Protein AF-A0A661JDA7-F1 (afdb_monomer_lite)

Sequence (175 aa):
MPSEADLVANTVKTWLGNPVSRFLLRWVAKRKRGRSKLEVALKKYIGEANGLSFQENLAYFIVKFALNKGAESFGYSEERIKESLKKPIVRRGISNILEGIGYYGVQRPQTTAAPFLIVWDFTKQCNLRCKHCYENAGPKPAPDELTTEEGKRAIDEFADAGVVALSFSGGEPLM

Foldseek 3Di:
DDDPVRVLLVVCQVQCQDPVNLQLLLQQLDDDPLDGLLLQLLCVLLPNDDDDDPVSVVNNVVNVVVVCVNCVSVVHDSVVSSVQSVDQLSSLQVSQQSNQCSPPNRDVVRDTQAAQEDADLQWLAAPDQDPPQPLSRYNDTDPPHDDPVRVVVVVVVCVSSSHRYYHYDHHDPVD

Structure (mmCIF, N/CA/C/O backbone):
data_AF-A0A661JDA7-F1
#
_entry.id   AF-A0A661JDA7-F1
#
loop_
_atom_site.group_PDB
_atom_site.id
_atom_site.type_symbol
_atom_site.label_atom_id
_atom_site.label_alt_id
_atom_site.label_comp_id
_atom_site.label_asym_id
_atom_site.label_entity_id
_atom_site.label_seq_id
_atom_site.pdbx_PDB_ins_code
_atom_site.Cartn_x
_atom_site.Cartn_y
_atom_site.Cartn_z
_atom_site.occupancy
_atom_site.B_iso_or_equiv
_atom_site.auth_seq_id
_atom_site.auth_comp_id
_atom_site.auth_asym_id
_atom_site.auth_atom_id
_atom_site.pdbx_PDB_model_num
ATOM 1 N N . MET A 1 1 ? 1.613 -27.953 20.875 1.00 49.84 1 MET A N 1
ATOM 2 C CA . MET A 1 1 ? 1.411 -26.605 21.453 1.00 49.84 1 MET A CA 1
ATOM 3 C C . MET A 1 1 ? 1.214 -25.639 20.293 1.00 49.84 1 MET A C 1
ATOM 5 O O . MET A 1 1 ? 1.890 -25.846 19.290 1.00 49.84 1 MET A O 1
ATOM 9 N N . PRO A 1 2 ? 0.289 -24.665 20.361 1.00 65.56 2 PRO A N 1
ATOM 10 C CA . PRO A 1 2 ? 0.176 -23.642 19.322 1.00 65.56 2 PRO A CA 1
ATOM 11 C C . PRO A 1 2 ? 1.504 -22.893 19.195 1.00 65.56 2 PRO A C 1
ATOM 13 O O . PRO A 1 2 ? 2.148 -22.630 20.211 1.00 65.56 2 PRO A O 1
ATOM 16 N N . SER A 1 3 ? 1.918 -22.564 17.973 1.00 82.06 3 SER A N 1
ATOM 17 C CA . SER A 1 3 ? 3.075 -21.690 17.778 1.00 82.06 3 SER A CA 1
ATOM 18 C C . SER A 1 3 ? 2.772 -20.283 18.315 1.00 82.06 3 SER A C 1
ATOM 20 O O . SER A 1 3 ? 1.607 -19.887 18.413 1.00 82.06 3 SER A O 1
ATOM 22 N N . GLU A 1 4 ? 3.801 -19.497 18.635 1.00 77.12 4 GLU A N 1
ATOM 23 C CA . GLU A 1 4 ? 3.636 -18.080 19.007 1.00 77.12 4 GLU A CA 1
ATOM 24 C C . GLU A 1 4 ? 2.834 -17.309 17.939 1.00 77.12 4 GLU A C 1
ATOM 26 O O . GLU A 1 4 ? 1.935 -16.528 18.253 1.00 77.12 4 GLU A O 1
ATOM 31 N N . ALA A 1 5 ? 3.065 -17.632 16.662 1.00 73.75 5 ALA A N 1
ATOM 32 C CA . ALA A 1 5 ? 2.318 -17.084 15.536 1.00 73.75 5 ALA A CA 1
ATOM 33 C C . ALA A 1 5 ? 0.821 -17.452 15.565 1.00 73.75 5 ALA A C 1
ATOM 35 O O . ALA A 1 5 ? -0.029 -16.632 15.207 1.00 73.75 5 ALA A O 1
ATOM 36 N N . ASP A 1 6 ? 0.468 -18.659 16.014 1.00 78.88 6 ASP A N 1
ATOM 37 C CA . ASP A 1 6 ? -0.931 -19.073 16.141 1.00 78.88 6 ASP A CA 1
ATOM 38 C C . ASP A 1 6 ? -1.639 -18.380 17.303 1.00 78.88 6 ASP A C 1
ATOM 40 O O . ASP A 1 6 ? -2.807 -18.011 17.164 1.00 78.88 6 ASP A O 1
ATOM 44 N N . LEU A 1 7 ? -0.941 -18.140 18.417 1.00 76.25 7 LEU A N 1
ATOM 45 C CA . LEU A 1 7 ? -1.474 -17.361 19.538 1.00 76.25 7 LEU A CA 1
ATOM 46 C C . LEU A 1 7 ? -1.789 -15.928 19.104 1.00 76.25 7 LEU A C 1
ATOM 48 O O . LEU A 1 7 ? -2.915 -15.463 19.284 1.00 76.25 7 LEU A O 1
ATOM 52 N N . VAL A 1 8 ? -0.838 -15.263 18.446 1.00 75.62 8 VAL A N 1
ATOM 53 C CA . VAL A 1 8 ? -1.019 -13.913 17.896 1.00 75.62 8 VAL A CA 1
ATOM 54 C C . VAL A 1 8 ? -2.204 -13.865 16.934 1.00 75.62 8 VAL A C 1
ATOM 56 O O . VAL A 1 8 ? -3.082 -13.009 17.051 1.00 75.62 8 VAL A O 1
ATOM 59 N N . ALA A 1 9 ? -2.270 -14.801 15.990 1.00 76.69 9 ALA A N 1
ATOM 60 C CA . ALA A 1 9 ? -3.335 -14.819 15.000 1.00 76.69 9 ALA A CA 1
ATOM 61 C C . ALA A 1 9 ? -4.719 -15.074 15.614 1.00 76.69 9 ALA A C 1
ATOM 63 O O . ALA A 1 9 ? -5.702 -14.480 15.168 1.00 76.69 9 ALA A O 1
ATOM 64 N N . ASN A 1 10 ? -4.812 -15.923 16.640 1.00 81.62 10 ASN A N 1
ATOM 65 C CA . ASN A 1 10 ? -6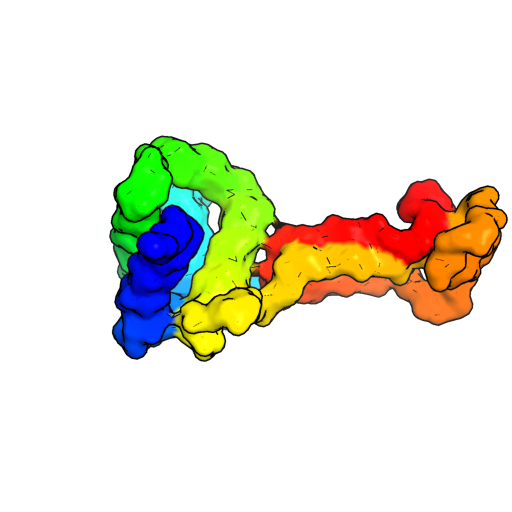.061 -16.170 17.358 1.00 81.62 10 ASN A CA 1
ATOM 66 C C . ASN A 1 10 ? -6.516 -14.935 18.146 1.00 81.62 10 ASN A C 1
ATOM 68 O O . ASN A 1 10 ? -7.706 -14.601 18.123 1.00 81.62 10 ASN A O 1
ATOM 72 N N . THR A 1 11 ? -5.582 -14.208 18.762 1.00 81.06 11 THR A N 1
ATOM 73 C CA . THR A 1 11 ? -5.859 -12.917 19.404 1.00 81.06 11 THR A CA 1
ATOM 74 C C . THR A 1 11 ? -6.409 -11.925 18.385 1.00 81.06 11 THR A C 1
ATOM 76 O O . THR A 1 11 ? -7.508 -11.403 18.569 1.00 81.06 11 THR A O 1
ATOM 79 N N . VAL A 1 12 ? -5.720 -11.740 17.253 1.00 79.94 12 VAL A N 1
ATOM 80 C CA . VAL A 1 12 ? -6.154 -10.838 16.173 1.00 79.94 12 VAL A CA 1
ATOM 81 C C . VAL A 1 12 ? -7.531 -11.229 15.629 1.00 79.94 12 VAL A C 1
ATOM 83 O O . VAL A 1 12 ? -8.387 -10.363 15.448 1.00 79.94 12 VAL A O 1
ATOM 86 N N . LYS A 1 13 ? -7.790 -12.524 15.411 1.00 83.25 13 LYS A N 1
ATOM 87 C CA . LYS A 1 13 ? -9.086 -13.024 14.930 1.00 83.25 13 LYS A CA 1
ATOM 88 C C . LYS A 1 13 ? -10.217 -12.727 15.914 1.00 83.25 13 LYS A C 1
ATOM 90 O O . LYS A 1 13 ? -11.294 -12.319 15.491 1.00 83.25 13 LYS A O 1
ATOM 95 N N . THR A 1 14 ? -9.978 -12.886 17.210 1.00 83.38 14 THR A N 1
ATOM 96 C CA . THR A 1 14 ? -10.979 -12.603 18.251 1.00 83.38 14 THR A CA 1
ATOM 97 C C . THR A 1 14 ? -11.280 -11.103 18.328 1.00 83.38 14 THR A C 1
ATOM 99 O O . THR A 1 14 ? -12.438 -10.681 18.387 1.00 83.38 14 THR A O 1
ATOM 102 N N . TRP A 1 15 ? -10.234 -10.282 18.249 1.00 82.31 15 TRP A N 1
ATOM 103 C CA . TRP A 1 15 ? -10.326 -8.833 18.389 1.00 82.31 15 TRP A CA 1
ATOM 104 C C . TRP A 1 15 ? -10.910 -8.130 17.162 1.00 82.31 15 TRP A C 1
ATOM 106 O O . TRP A 1 15 ? -11.777 -7.267 17.295 1.00 82.31 15 TRP A O 1
ATOM 116 N N . LEU A 1 16 ? -10.457 -8.496 15.961 1.00 84.25 16 LEU A N 1
ATOM 117 C CA . LEU A 1 16 ? -10.815 -7.816 14.712 1.00 84.25 16 LEU A CA 1
ATOM 118 C C . LEU A 1 16 ? -11.811 -8.600 13.849 1.00 84.25 16 LEU A C 1
ATOM 120 O O . LEU A 1 16 ? -12.423 -8.025 12.953 1.00 84.25 16 LEU A O 1
ATOM 124 N N . GLY A 1 17 ? -11.997 -9.897 14.101 1.00 81.25 17 GLY A N 1
ATOM 125 C CA . GLY A 1 17 ? -12.880 -10.754 13.306 1.00 81.25 17 GLY A CA 1
ATOM 126 C C . GLY A 1 17 ? -14.359 -10.690 13.696 1.00 81.25 17 GLY A C 1
ATOM 127 O O . GLY A 1 17 ? -15.198 -11.162 12.927 1.00 81.25 17 GLY A O 1
ATOM 128 N N . ASN A 1 18 ? -14.705 -10.105 14.848 1.00 87.75 18 ASN A N 1
ATOM 129 C CA . ASN A 1 18 ? -16.097 -10.025 15.298 1.00 87.75 18 ASN A CA 1
ATOM 130 C C . ASN A 1 18 ? -16.917 -8.980 14.496 1.00 87.75 18 ASN A C 1
ATOM 132 O O . ASN A 1 18 ? -16.345 -8.016 13.975 1.00 87.75 18 ASN A O 1
ATOM 136 N N . PRO A 1 19 ? -18.256 -9.130 14.393 1.00 90.38 19 PRO A N 1
ATOM 137 C CA . PRO A 1 19 ? -19.097 -8.257 13.566 1.00 90.38 19 PRO A CA 1
ATOM 138 C C . PRO A 1 19 ? -19.014 -6.765 13.917 1.00 90.38 19 PRO A C 1
ATOM 140 O O . PRO A 1 19 ? -19.053 -5.927 13.016 1.00 90.38 19 PRO A O 1
ATOM 143 N N . VAL A 1 20 ? -18.858 -6.430 15.202 1.00 90.81 20 VAL A N 1
ATOM 144 C CA . VAL A 1 20 ? -18.780 -5.041 15.680 1.00 90.81 20 VAL A CA 1
ATOM 145 C C . VAL A 1 20 ? -17.464 -4.404 15.247 1.00 90.81 20 VAL A C 1
ATOM 147 O O . VAL A 1 20 ? -17.474 -3.357 14.600 1.00 90.81 20 VAL A O 1
ATOM 150 N N . SER A 1 21 ? -16.333 -5.058 15.522 1.00 88.19 21 SER A N 1
ATOM 151 C CA . SER A 1 21 ? -15.015 -4.595 15.081 1.00 88.19 21 SER A CA 1
ATOM 152 C C . SER A 1 21 ? -14.960 -4.445 13.565 1.00 88.19 21 SER A C 1
ATOM 154 O O . SER A 1 21 ? -14.495 -3.422 13.071 1.00 88.19 21 SER A O 1
ATOM 156 N N . ARG A 1 22 ? -15.505 -5.406 12.809 1.00 89.75 22 ARG A N 1
ATOM 157 C CA . ARG A 1 22 ? -15.565 -5.325 11.341 1.00 89.75 22 ARG A CA 1
ATOM 158 C C . ARG A 1 22 ? -16.410 -4.152 10.856 1.00 89.75 22 ARG A C 1
ATOM 160 O O . ARG A 1 22 ? -16.011 -3.469 9.916 1.00 89.75 22 ARG A O 1
ATOM 167 N N . PHE A 1 23 ? -17.552 -3.891 11.489 1.00 92.25 23 PHE A N 1
ATOM 168 C CA . PHE A 1 23 ? -18.384 -2.734 11.168 1.00 92.25 23 PHE A CA 1
ATOM 169 C C . PHE A 1 23 ? -17.643 -1.414 11.423 1.00 92.25 23 PHE A C 1
ATOM 171 O O . PHE A 1 23 ? -17.602 -0.554 10.540 1.00 92.25 23 PHE A O 1
ATOM 178 N N . LEU A 1 24 ? -17.000 -1.274 12.587 1.00 91.88 24 LEU A N 1
ATOM 179 C CA . LEU A 1 24 ? -16.212 -0.088 12.930 1.00 91.88 24 LEU A CA 1
ATOM 180 C C . LEU A 1 24 ? -15.031 0.101 11.973 1.00 91.88 24 LEU A C 1
ATOM 182 O O . LEU A 1 24 ? -14.825 1.213 11.489 1.00 91.88 24 LEU A O 1
ATOM 186 N N . LEU A 1 25 ? -14.307 -0.975 11.646 1.00 91.19 25 LEU A N 1
ATOM 187 C CA . LEU A 1 25 ? -13.207 -0.964 10.679 1.00 91.19 25 LEU A CA 1
ATOM 188 C C . LEU A 1 25 ? -13.678 -0.515 9.298 1.00 91.19 25 LEU A C 1
ATOM 190 O O . LEU A 1 25 ? -13.098 0.411 8.741 1.00 91.19 25 LEU A O 1
ATOM 194 N N . ARG A 1 26 ? -14.771 -1.084 8.772 1.00 90.75 26 ARG A N 1
ATOM 195 C CA . ARG A 1 26 ? -15.369 -0.631 7.503 1.00 90.75 26 ARG A CA 1
ATOM 196 C C . ARG A 1 26 ? -15.726 0.851 7.554 1.00 90.75 26 ARG A C 1
ATOM 198 O O . ARG A 1 26 ? -15.495 1.572 6.590 1.00 90.75 26 ARG A O 1
ATOM 205 N N . TRP A 1 27 ? -16.275 1.323 8.670 1.00 92.56 27 TRP A N 1
ATOM 206 C CA . TRP A 1 27 ? -16.671 2.720 8.817 1.00 92.56 27 TRP A CA 1
ATOM 207 C C . TRP A 1 27 ? -15.481 3.691 8.865 1.00 92.56 27 TRP A C 1
ATOM 209 O O . TRP A 1 27 ? -15.560 4.755 8.243 1.00 92.56 27 TRP A O 1
ATOM 219 N N . VAL A 1 28 ? -14.387 3.352 9.565 1.00 92.56 28 VAL A N 1
ATOM 220 C CA . VAL A 1 28 ? -13.179 4.203 9.609 1.00 92.56 28 VAL A CA 1
ATOM 221 C C . VAL A 1 28 ? -12.345 4.097 8.333 1.00 92.56 28 VAL A C 1
ATOM 223 O O . VAL A 1 28 ? -11.788 5.101 7.888 1.00 92.56 28 VAL A O 1
ATOM 226 N N . ALA A 1 29 ? -12.268 2.911 7.731 1.00 89.19 29 ALA A N 1
ATOM 227 C CA . ALA A 1 29 ? -11.430 2.644 6.569 1.00 89.19 29 ALA A CA 1
ATOM 228 C C . ALA A 1 29 ? -12.071 3.088 5.248 1.00 89.19 29 ALA A C 1
ATOM 230 O O . ALA A 1 29 ? -11.352 3.344 4.290 1.00 89.19 29 ALA A O 1
ATOM 231 N N . LYS A 1 30 ? -13.402 3.256 5.195 1.00 86.06 30 LYS A N 1
ATOM 232 C CA . LYS A 1 30 ? -14.104 3.716 3.990 1.00 86.06 30 LYS A CA 1
ATOM 233 C C . LYS A 1 30 ? -13.477 4.996 3.429 1.00 86.06 30 LYS A C 1
ATOM 235 O O . LYS A 1 30 ? -13.555 6.064 4.046 1.00 86.06 30 LYS A O 1
ATOM 240 N N . ARG A 1 31 ? -12.918 4.888 2.223 1.00 80.00 31 ARG A N 1
ATOM 241 C CA . ARG A 1 31 ? -12.362 6.010 1.463 1.00 80.00 31 ARG A CA 1
ATOM 242 C C . ARG A 1 31 ? -13.477 6.933 0.953 1.00 80.00 31 ARG A C 1
ATOM 244 O O . ARG A 1 31 ? -14.500 6.485 0.433 1.00 80.00 31 ARG A O 1
ATOM 251 N N . LYS A 1 32 ? -13.291 8.245 1.108 1.00 75.31 32 LYS A N 1
ATOM 252 C CA . LYS A 1 32 ? -14.093 9.308 0.484 1.00 75.31 32 LYS A CA 1
ATOM 253 C C . LYS A 1 32 ? -13.137 10.345 -0.105 1.00 75.31 32 LYS A C 1
ATOM 255 O O . LYS A 1 32 ? -12.327 10.896 0.631 1.00 75.31 32 LYS A O 1
ATOM 260 N N . ARG A 1 33 ? -13.247 10.636 -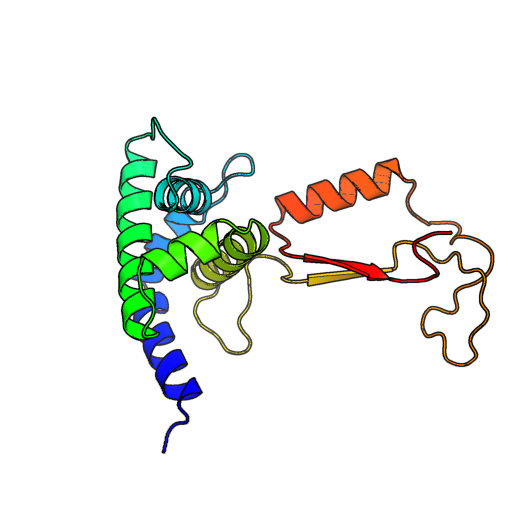1.410 1.00 68.69 33 ARG A N 1
ATOM 261 C CA . ARG A 1 33 ? -12.363 11.587 -2.127 1.00 68.69 33 ARG A CA 1
ATOM 262 C C . ARG A 1 33 ? -10.860 11.296 -1.911 1.00 68.69 33 ARG A C 1
ATOM 264 O O . ARG A 1 33 ? -10.106 12.193 -1.548 1.00 68.69 33 ARG A O 1
ATOM 271 N N . GLY A 1 34 ? -10.454 10.030 -2.037 1.00 69.69 34 GLY A N 1
ATOM 272 C CA . GLY A 1 34 ? -9.045 9.615 -1.923 1.00 69.69 34 GLY A CA 1
ATOM 273 C C . GLY A 1 34 ? -8.454 9.589 -0.505 1.00 69.69 34 GLY A C 1
ATOM 274 O O . GLY A 1 34 ? -7.268 9.330 -0.353 1.00 69.69 34 GLY A O 1
ATOM 275 N N . ARG A 1 35 ? -9.245 9.845 0.551 1.00 77.69 35 ARG A N 1
ATOM 276 C CA . ARG A 1 35 ? -8.795 9.745 1.954 1.00 77.69 35 ARG A CA 1
ATOM 277 C C . ARG A 1 35 ? -9.770 8.953 2.817 1.00 77.69 35 ARG A C 1
ATOM 279 O O . ARG A 1 35 ? -10.983 9.014 2.606 1.00 77.69 35 ARG A O 1
ATOM 286 N N . SER A 1 36 ? -9.259 8.237 3.815 1.00 87.06 36 SER A N 1
ATOM 287 C CA . SER A 1 36 ? -10.082 7.553 4.826 1.00 87.06 36 SER A CA 1
ATOM 288 C C . SER A 1 36 ? -10.000 8.239 6.194 1.00 87.06 36 SER A C 1
ATOM 290 O O . SER A 1 36 ? -9.040 8.944 6.510 1.00 87.06 36 SER A O 1
ATOM 292 N N . LYS A 1 37 ? -11.006 8.017 7.052 1.00 91.81 37 LYS A N 1
ATOM 293 C CA . LYS A 1 37 ? -10.961 8.504 8.445 1.00 91.81 37 LYS A CA 1
ATOM 294 C C . LYS A 1 37 ? -9.851 7.813 9.233 1.00 91.81 37 LYS A C 1
ATOM 296 O O . LYS A 1 37 ? -9.298 8.406 10.152 1.00 91.81 37 LYS A O 1
ATOM 301 N N . LEU A 1 38 ? -9.530 6.575 8.863 1.00 91.31 38 LEU A N 1
ATOM 302 C CA . LEU A 1 38 ? -8.409 5.817 9.396 1.00 91.31 38 LEU A CA 1
ATOM 303 C C . LEU A 1 38 ? -7.085 6.541 9.132 1.00 91.31 38 LEU A C 1
ATOM 305 O O . LEU A 1 38 ? -6.338 6.783 10.071 1.00 91.31 38 LEU A O 1
ATOM 309 N N . GLU A 1 39 ? -6.821 6.974 7.899 1.00 89.25 39 GLU A N 1
ATOM 310 C CA . GLU A 1 39 ? -5.604 7.730 7.568 1.00 89.25 39 GLU A CA 1
ATOM 311 C C . GLU A 1 39 ? -5.504 9.040 8.358 1.00 89.25 39 GLU A C 1
ATOM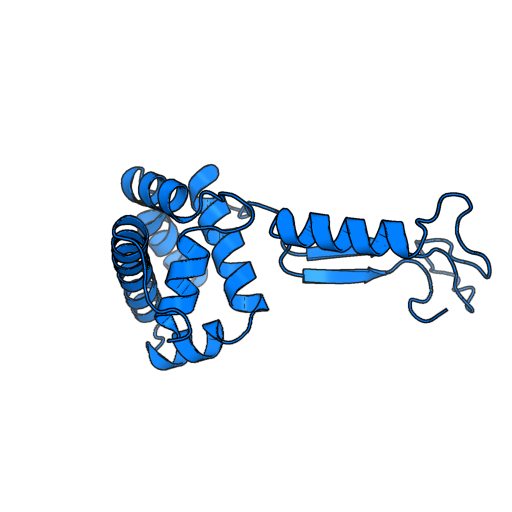 313 O O . GLU A 1 39 ? -4.438 9.386 8.870 1.00 89.25 39 GLU A O 1
ATOM 318 N N . VAL A 1 40 ? -6.622 9.755 8.501 1.00 91.12 40 VAL A N 1
ATOM 319 C CA . VAL A 1 40 ? -6.698 10.981 9.306 1.00 91.12 40 VAL A CA 1
ATOM 320 C C . VAL A 1 40 ? -6.421 10.688 10.786 1.00 91.12 40 VAL A C 1
ATOM 322 O O . VAL A 1 40 ? -5.639 11.396 11.423 1.00 91.12 40 VAL A O 1
ATOM 325 N N . ALA A 1 41 ? -6.998 9.616 11.330 1.00 93.06 41 ALA A N 1
ATOM 326 C CA . ALA A 1 41 ? -6.758 9.173 12.698 1.00 93.06 41 ALA A CA 1
ATOM 327 C C . ALA A 1 41 ? -5.292 8.776 12.937 1.00 93.06 41 ALA A C 1
ATOM 329 O O . ALA A 1 41 ? -4.722 9.167 13.954 1.00 93.06 41 ALA A O 1
ATOM 330 N N . LEU A 1 42 ? -4.665 8.064 11.994 1.00 92.44 42 LEU A N 1
ATOM 331 C CA . LEU A 1 42 ? -3.245 7.702 12.055 1.00 92.44 42 LEU A CA 1
ATOM 332 C C . LEU A 1 42 ? -2.345 8.945 12.029 1.00 92.44 42 LEU A C 1
ATOM 334 O O . LEU A 1 42 ? -1.394 9.018 12.803 1.00 92.44 42 LEU A O 1
ATOM 338 N N . LYS A 1 43 ? -2.662 9.949 11.198 1.00 92.00 43 LYS A N 1
ATOM 339 C CA . LYS A 1 43 ? -1.953 11.243 11.193 1.00 92.00 43 LYS A CA 1
ATOM 340 C C . LYS A 1 43 ? -2.112 11.990 12.516 1.00 92.00 43 LYS A C 1
ATOM 342 O O . LYS A 1 43 ? -1.134 12.512 13.040 1.00 92.00 43 LYS A O 1
ATOM 347 N N . LYS A 1 44 ? -3.314 11.999 13.100 1.00 93.06 44 LYS A N 1
ATOM 348 C CA . LYS A 1 44 ? -3.535 12.604 14.422 1.00 93.06 44 LYS A CA 1
ATOM 349 C C . LYS A 1 44 ? -2.747 11.879 15.515 1.00 93.06 44 LYS A C 1
ATOM 351 O O . LYS A 1 44 ? -2.183 12.528 16.387 1.00 93.06 44 LYS A O 1
ATOM 356 N N . TYR A 1 45 ? -2.681 10.549 15.460 1.00 91.56 45 TYR A N 1
ATOM 357 C CA . TYR A 1 45 ? -1.979 9.725 16.448 1.00 91.56 45 TYR A CA 1
ATOM 358 C C . TYR A 1 45 ? -0.479 10.045 16.547 1.00 91.56 45 TYR A C 1
ATOM 360 O O . TYR A 1 45 ? 0.091 9.983 17.636 1.00 91.56 45 TYR A O 1
ATOM 368 N N . ILE A 1 46 ? 0.145 10.453 15.439 1.00 92.81 46 ILE A N 1
ATOM 369 C CA . ILE A 1 46 ? 1.545 10.907 15.402 1.00 92.81 46 ILE A CA 1
ATOM 370 C C . ILE A 1 46 ? 1.711 12.430 15.554 1.00 92.81 46 ILE A C 1
ATOM 372 O O . ILE A 1 46 ? 2.828 12.927 15.471 1.00 92.81 46 ILE A O 1
ATOM 376 N N . GLY A 1 47 ? 0.623 13.174 15.783 1.00 88.94 47 GLY A N 1
ATOM 377 C CA . GLY A 1 47 ? 0.651 14.627 15.991 1.00 88.94 47 GLY A CA 1
ATOM 378 C C . GLY A 1 47 ? 0.659 15.483 14.717 1.00 88.94 47 GLY A C 1
ATOM 379 O O . GLY A 1 47 ? 0.860 16.687 14.805 1.00 88.94 47 GLY A O 1
ATOM 380 N N . GLU A 1 48 ? 0.412 14.903 13.539 1.00 88.75 48 GLU A N 1
ATOM 381 C CA . GLU A 1 48 ? 0.464 15.599 12.237 1.00 88.75 48 GLU A CA 1
ATOM 382 C C . GLU A 1 48 ? -0.900 16.135 11.751 1.00 88.75 48 GLU A C 1
ATOM 384 O O . GLU A 1 48 ? -1.001 16.649 10.638 1.00 88.75 48 GLU A O 1
ATOM 389 N N . ALA A 1 49 ? -1.978 16.002 12.531 1.00 85.69 49 ALA A N 1
ATOM 390 C CA . ALA A 1 49 ? -3.309 16.473 12.136 1.00 85.69 49 ALA A CA 1
ATOM 391 C C . ALA 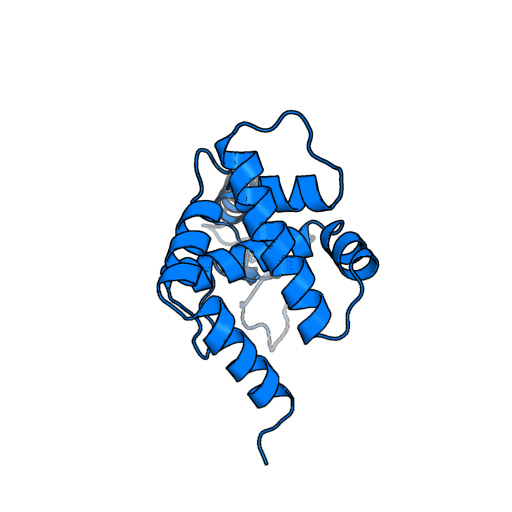A 1 49 ? -4.033 17.206 13.273 1.00 85.69 49 ALA A C 1
ATOM 393 O O . ALA A 1 49 ? -4.189 16.664 14.367 1.00 85.69 49 ALA A O 1
ATOM 394 N N . ASN A 1 50 ? -4.543 18.403 12.968 1.00 81.75 50 ASN A N 1
ATOM 395 C CA . ASN A 1 50 ? -5.323 19.263 13.863 1.00 81.75 50 ASN A CA 1
ATOM 396 C C . ASN A 1 50 ? -6.650 19.671 13.197 1.00 81.75 50 ASN A C 1
ATOM 398 O O . ASN A 1 50 ? -6.779 19.581 11.980 1.00 81.75 50 ASN A O 1
ATOM 402 N N . GLY A 1 51 ? -7.630 20.127 13.987 1.00 79.25 51 GLY A N 1
ATOM 403 C CA . GLY A 1 51 ? -8.893 20.664 13.451 1.00 79.25 51 GLY A CA 1
ATOM 404 C C . GLY A 1 51 ? -9.821 19.612 12.833 1.00 79.25 51 GLY A C 1
ATOM 405 O O . GLY A 1 51 ? -10.320 19.792 11.728 1.00 79.25 51 GLY A O 1
ATOM 406 N N . LEU A 1 52 ? -10.038 18.496 13.533 1.00 84.19 52 LEU A N 1
ATOM 407 C CA . LEU A 1 52 ? -10.858 17.389 13.035 1.00 84.19 52 LEU A CA 1
ATOM 408 C C . LEU A 1 52 ? -12.354 17.638 13.219 1.00 84.19 52 LEU A C 1
ATOM 410 O O . LEU A 1 52 ? -12.787 18.154 14.252 1.00 84.19 52 LEU A O 1
ATOM 414 N N . SER A 1 53 ? -13.151 17.157 12.268 1.00 88.06 53 SER A N 1
ATOM 415 C CA . SER A 1 53 ? -14.603 17.072 12.413 1.00 88.06 53 SER A CA 1
ATOM 416 C C . SER A 1 53 ? -15.003 16.126 13.553 1.00 88.06 53 SER A C 1
ATOM 418 O O . SER A 1 53 ? -14.223 15.288 14.018 1.00 88.06 53 SER A O 1
ATOM 420 N N . PHE A 1 54 ? -16.261 16.205 13.992 1.00 89.25 54 PHE A N 1
ATOM 421 C CA . PHE A 1 54 ? -16.791 15.314 15.029 1.00 89.25 54 PHE A CA 1
ATOM 422 C C . PHE A 1 54 ? -16.605 13.823 14.681 1.00 89.25 54 PHE A C 1
ATOM 424 O O . PHE A 1 54 ? -16.138 13.040 15.508 1.00 89.25 54 PHE A O 1
ATOM 431 N N . GLN A 1 55 ? -16.890 13.432 13.432 1.00 88.69 55 GLN A N 1
ATOM 432 C CA . GLN A 1 55 ? -16.744 12.040 12.990 1.00 88.69 55 GLN A CA 1
ATOM 433 C C . GLN A 1 55 ? -15.286 11.570 12.972 1.00 88.69 55 GLN A C 1
ATOM 435 O O . GLN A 1 55 ? -15.017 10.402 13.246 1.00 88.69 55 GLN A O 1
ATOM 440 N N . GLU A 1 56 ? -14.343 12.448 12.643 1.00 90.50 56 GLU A N 1
ATOM 441 C CA . GLU A 1 56 ? -12.918 12.114 12.630 1.00 90.50 56 GLU A CA 1
ATOM 442 C C . GLU A 1 56 ? -12.337 12.049 14.045 1.00 90.50 56 GLU A C 1
ATOM 444 O O . GLU A 1 56 ? -11.480 11.210 14.312 1.00 90.50 56 GLU A O 1
ATOM 449 N N . ASN A 1 57 ? -12.837 12.863 14.980 1.00 91.44 57 ASN A N 1
ATOM 450 C CA . ASN A 1 57 ? -12.496 12.724 16.397 1.00 91.44 57 ASN A CA 1
ATOM 451 C C . ASN A 1 57 ? -12.984 11.387 16.968 1.00 91.44 57 ASN A C 1
ATOM 453 O O . ASN A 1 57 ? -12.226 10.716 17.670 1.00 91.44 57 ASN A O 1
ATOM 457 N N . LEU A 1 58 ? -14.204 10.966 16.617 1.00 91.75 58 LEU A N 1
ATOM 458 C CA . LEU A 1 58 ? -14.719 9.650 16.994 1.00 91.75 58 LEU A CA 1
ATOM 459 C C . LEU A 1 58 ? -13.879 8.519 16.378 1.00 91.75 58 LEU A C 1
ATOM 461 O O . LEU A 1 58 ? -13.487 7.588 17.079 1.00 91.75 58 LEU A O 1
ATOM 465 N N . ALA A 1 59 ? -13.546 8.620 15.087 1.00 91.31 59 ALA A N 1
ATOM 466 C CA . ALA A 1 59 ? -12.674 7.656 14.418 1.00 91.31 59 ALA A CA 1
ATOM 467 C C . ALA A 1 59 ? -11.288 7.583 15.073 1.00 91.31 59 ALA A C 1
ATOM 469 O O . ALA A 1 59 ? -10.782 6.490 15.308 1.00 91.31 59 ALA A O 1
ATOM 470 N N . TYR A 1 60 ? -10.699 8.727 15.429 1.00 93.31 60 TYR A N 1
ATOM 471 C CA . TYR A 1 60 ? -9.434 8.777 16.154 1.00 93.31 60 TYR A CA 1
ATOM 472 C C . TYR A 1 60 ? -9.498 8.047 17.491 1.00 93.31 60 TYR A C 1
ATOM 474 O O . TYR A 1 60 ? -8.577 7.300 17.796 1.00 93.31 60 TYR A O 1
ATOM 482 N N . PHE A 1 61 ? -10.564 8.223 18.273 1.00 91.00 61 PHE A N 1
ATOM 483 C CA . PHE A 1 61 ? -10.696 7.526 19.551 1.00 91.00 61 PHE A CA 1
ATOM 484 C C . PHE A 1 61 ? -10.718 6.001 19.364 1.00 91.00 61 PHE A C 1
ATOM 486 O O . PHE A 1 61 ? -9.977 5.289 20.040 1.00 91.00 61 PHE A O 1
ATOM 493 N N . ILE A 1 62 ? -11.494 5.514 18.389 1.00 88.62 62 ILE A N 1
ATOM 494 C CA . ILE A 1 62 ? -11.577 4.086 18.045 1.00 88.62 62 ILE A CA 1
ATOM 495 C C . ILE A 1 62 ? -10.207 3.554 17.604 1.00 88.62 62 ILE A C 1
ATOM 497 O O . ILE A 1 62 ? -9.739 2.536 18.111 1.00 88.62 62 ILE A O 1
ATOM 501 N N . VAL A 1 63 ? -9.543 4.258 16.685 1.00 89.94 63 VAL A N 1
ATOM 502 C CA . VAL A 1 63 ? -8.238 3.852 16.142 1.00 89.94 63 VAL A CA 1
ATOM 503 C C . VAL A 1 63 ? -7.151 3.911 17.214 1.00 89.94 63 VAL A C 1
ATOM 505 O O . VAL A 1 63 ? -6.368 2.975 17.322 1.00 89.94 63 VAL A O 1
ATOM 508 N N . LYS A 1 64 ? -7.118 4.955 18.050 1.00 91.19 64 LYS A N 1
ATOM 509 C CA . LYS A 1 64 ? -6.176 5.082 19.171 1.00 91.19 64 LYS A CA 1
ATOM 510 C C . LYS A 1 64 ? -6.328 3.925 20.152 1.00 91.19 64 LYS A C 1
ATOM 512 O O . LYS A 1 64 ? -5.330 3.321 20.533 1.00 91.19 64 LYS A O 1
ATOM 517 N N . PHE A 1 65 ? -7.563 3.614 20.548 1.00 87.38 65 PHE A N 1
ATOM 518 C CA . PHE A 1 65 ? -7.833 2.487 21.434 1.00 87.38 65 PHE A CA 1
ATOM 519 C C . PHE A 1 65 ? -7.336 1.173 20.818 1.00 87.38 65 PHE A C 1
ATOM 521 O O . PHE A 1 65 ? -6.635 0.410 21.482 1.00 87.38 65 PHE A O 1
ATOM 528 N N . ALA A 1 66 ? -7.632 0.949 19.534 1.00 85.44 66 ALA A N 1
ATOM 529 C CA . ALA A 1 66 ? -7.207 -0.251 18.827 1.00 85.44 66 ALA A CA 1
ATOM 530 C C . ALA A 1 66 ? -5.676 -0.366 18.715 1.00 85.44 66 ALA A C 1
ATOM 532 O O . ALA A 1 66 ? -5.127 -1.438 18.959 1.00 85.44 66 ALA A O 1
ATOM 533 N N . LEU A 1 67 ? -4.982 0.730 18.394 1.00 86.25 67 LEU A N 1
ATOM 534 C CA . LEU A 1 67 ? -3.521 0.768 18.300 1.00 86.25 67 LEU A CA 1
ATOM 535 C C . LEU A 1 67 ? -2.853 0.503 19.646 1.00 86.25 67 LEU A C 1
ATOM 537 O O . LEU A 1 67 ? -1.938 -0.308 19.700 1.00 86.25 67 LEU A O 1
ATOM 541 N N . ASN A 1 68 ? -3.317 1.138 20.725 1.00 86.00 68 ASN A N 1
ATOM 542 C CA . ASN A 1 68 ? -2.707 0.986 22.048 1.00 86.00 68 ASN A CA 1
ATOM 543 C C . ASN A 1 68 ? -2.873 -0.441 22.586 1.00 86.00 68 ASN A C 1
ATOM 545 O O . ASN A 1 68 ? -1.926 -1.025 23.104 1.00 86.00 68 ASN A O 1
ATOM 549 N N . LYS A 1 69 ? -4.053 -1.037 22.406 1.00 81.69 69 LYS A N 1
ATOM 550 C CA . LYS A 1 69 ? -4.296 -2.437 22.778 1.00 81.69 69 LYS A CA 1
ATOM 551 C C . LYS A 1 69 ? -3.569 -3.432 21.876 1.00 81.69 69 LYS A C 1
ATOM 553 O O . LYS A 1 69 ? -3.114 -4.472 22.352 1.00 81.69 69 LYS A O 1
ATOM 558 N N . GLY A 1 70 ? -3.426 -3.104 20.591 1.00 81.56 70 GLY A N 1
ATOM 559 C CA . GLY A 1 70 ? -2.542 -3.824 19.683 1.00 81.56 70 GLY A CA 1
ATOM 560 C C . GLY A 1 70 ? -1.105 -3.805 20.203 1.00 81.56 70 GLY A C 1
ATOM 561 O O . GLY A 1 70 ? -0.528 -4.866 20.396 1.00 81.56 70 GLY A O 1
ATOM 562 N N . ALA A 1 71 ? -0.568 -2.623 20.519 1.00 83.94 71 ALA A N 1
ATOM 563 C CA . ALA A 1 71 ? 0.767 -2.433 21.095 1.00 83.94 71 ALA A CA 1
ATOM 564 C C . ALA A 1 71 ? 1.013 -3.357 22.286 1.00 83.94 71 ALA A C 1
ATOM 566 O O . ALA A 1 71 ? 1.972 -4.122 22.288 1.00 83.94 71 ALA A O 1
ATOM 567 N N . GLU A 1 72 ? 0.091 -3.319 23.248 1.00 82.31 72 GLU A N 1
ATOM 568 C CA . GLU A 1 72 ? 0.129 -4.114 24.472 1.00 82.31 72 GLU A CA 1
ATOM 569 C C . GLU A 1 72 ? 0.183 -5.617 24.160 1.00 82.31 72 GLU A C 1
ATOM 571 O O . GLU A 1 72 ? 1.014 -6.334 24.711 1.00 82.31 72 GLU A O 1
ATOM 576 N N . SER A 1 73 ? -0.621 -6.080 23.196 1.00 79.38 73 SER A N 1
ATOM 577 C CA . SER A 1 73 ? -0.665 -7.490 22.776 1.00 79.38 73 SER A CA 1
ATOM 578 C C . SER A 1 73 ? 0.620 -7.968 22.086 1.00 79.38 73 SER A C 1
ATOM 580 O O . SER A 1 73 ? 0.900 -9.163 22.085 1.00 79.38 73 SER A O 1
ATOM 582 N N . PHE A 1 74 ? 1.394 -7.052 21.495 1.00 79.62 74 PHE A N 1
ATOM 583 C CA . PHE A 1 74 ? 2.675 -7.329 20.833 1.00 79.62 74 PHE A CA 1
ATOM 584 C C . PHE A 1 74 ? 3.897 -6.930 21.684 1.00 79.62 74 PHE A C 1
ATOM 586 O O . PHE A 1 74 ? 5.025 -6.993 21.197 1.00 79.62 74 PHE A O 1
ATOM 593 N N . GLY A 1 75 ? 3.698 -6.496 22.935 1.00 83.25 75 GLY A N 1
ATOM 594 C CA . GLY A 1 75 ? 4.783 -6.048 23.815 1.00 83.25 75 GLY A CA 1
ATOM 595 C C . GLY A 1 75 ? 5.491 -4.771 23.337 1.00 83.25 75 GLY A C 1
ATOM 596 O O . GLY A 1 75 ? 6.678 -4.580 23.600 1.00 83.25 75 GLY A O 1
ATOM 597 N N . TYR A 1 76 ? 4.796 -3.899 22.603 1.00 87.44 76 TYR A N 1
ATOM 598 C CA . TYR A 1 76 ? 5.329 -2.631 22.103 1.00 87.44 76 TYR A CA 1
ATOM 599 C C . TYR A 1 76 ? 4.820 -1.431 22.903 1.00 87.44 76 TYR A C 1
ATOM 601 O O . TYR A 1 76 ? 3.665 -1.388 23.318 1.00 87.44 76 TYR A O 1
ATOM 609 N N . SER A 1 77 ? 5.681 -0.422 23.069 1.00 89.00 77 SER A N 1
ATOM 610 C CA . SER A 1 77 ? 5.296 0.863 23.656 1.00 89.00 77 SER A CA 1
ATOM 611 C C . SER A 1 77 ? 4.566 1.758 22.649 1.00 89.00 77 SER A C 1
ATOM 613 O O . SER A 1 77 ? 4.744 1.635 21.430 1.00 89.00 77 SER A O 1
ATOM 615 N N . GLU A 1 78 ? 3.772 2.701 23.160 1.00 87.69 78 GLU A N 1
ATOM 616 C CA . GLU A 1 78 ? 3.079 3.709 22.348 1.00 87.69 78 GLU A CA 1
ATOM 617 C C . GLU A 1 78 ? 4.075 4.541 21.518 1.00 87.69 78 GLU A C 1
ATOM 619 O O . GLU A 1 78 ? 3.838 4.813 20.338 1.00 87.69 78 GLU A O 1
ATOM 624 N N . GLU A 1 79 ? 5.235 4.880 22.083 1.00 88.31 79 GLU A N 1
ATOM 625 C CA . GLU A 1 79 ? 6.299 5.632 21.410 1.00 88.31 79 GLU A CA 1
ATOM 626 C C . GLU A 1 79 ? 6.844 4.874 20.198 1.00 88.31 79 GLU A C 1
ATOM 628 O O . GLU A 1 79 ? 7.023 5.460 19.129 1.00 88.31 79 GLU A O 1
ATOM 633 N N . ARG A 1 80 ? 7.050 3.556 20.324 1.00 89.69 80 ARG A N 1
ATOM 634 C CA . ARG A 1 80 ? 7.547 2.716 19.226 1.00 89.69 80 ARG A CA 1
ATOM 635 C C . ARG A 1 80 ? 6.544 2.634 18.078 1.00 89.69 80 ARG A C 1
ATOM 637 O O . ARG A 1 80 ? 6.943 2.639 16.909 1.00 89.69 80 ARG A O 1
ATOM 644 N N . ILE A 1 81 ? 5.249 2.583 18.391 1.00 89.88 81 ILE A N 1
ATOM 645 C CA . ILE A 1 81 ? 4.194 2.628 17.372 1.00 89.88 81 ILE A CA 1
ATOM 646 C C . ILE A 1 81 ? 4.184 3.982 16.677 1.00 89.88 81 ILE A C 1
ATOM 648 O O . ILE A 1 81 ? 4.165 4.019 15.447 1.00 89.88 81 ILE A O 1
ATOM 652 N N . LYS A 1 82 ? 4.238 5.087 17.430 1.00 91.19 82 LYS A N 1
ATOM 653 C CA . LYS A 1 82 ? 4.299 6.434 16.847 1.00 91.19 82 LYS A CA 1
ATOM 654 C C . LYS A 1 82 ? 5.488 6.574 15.906 1.00 91.19 82 LYS A C 1
ATOM 656 O O . LYS A 1 82 ? 5.306 7.025 14.780 1.00 91.19 82 LYS A O 1
ATOM 661 N N . GLU A 1 83 ? 6.668 6.128 16.325 1.00 92.31 83 GLU A N 1
ATOM 662 C CA . GLU A 1 83 ? 7.878 6.170 15.502 1.00 92.31 83 GLU A CA 1
ATOM 663 C C . GLU A 1 83 ? 7.727 5.348 14.216 1.00 92.31 83 GLU A C 1
ATOM 665 O O . GLU A 1 83 ? 8.052 5.809 13.123 1.00 92.31 83 GLU A O 1
ATOM 670 N N . SER A 1 84 ? 7.138 4.155 14.315 1.00 91.56 84 SER A N 1
ATOM 671 C CA . SER A 1 84 ? 6.869 3.309 13.147 1.00 91.56 84 SER A CA 1
ATOM 672 C C . SER A 1 84 ? 5.863 3.961 12.194 1.00 91.56 84 SER A C 1
ATOM 674 O O . SER A 1 84 ? 6.071 3.967 10.981 1.00 91.56 84 SER A O 1
ATOM 676 N N . LEU A 1 85 ? 4.799 4.563 12.733 1.00 92.50 85 LEU A N 1
ATOM 677 C CA . LEU A 1 85 ? 3.756 5.255 11.975 1.00 92.50 85 LEU A CA 1
ATOM 678 C C . LEU A 1 85 ? 4.222 6.580 11.355 1.00 92.50 85 LEU A C 1
ATOM 680 O O . LEU A 1 85 ? 3.553 7.074 10.453 1.00 92.50 85 LEU A O 1
ATOM 684 N N . LYS A 1 86 ? 5.363 7.161 11.744 1.00 93.19 86 LYS A N 1
ATOM 685 C CA . LYS A 1 86 ? 5.925 8.304 10.997 1.00 93.19 86 LYS A CA 1
ATOM 686 C C . LYS A 1 86 ? 6.239 7.913 9.552 1.00 93.19 86 LYS A C 1
ATOM 688 O O . LYS A 1 86 ? 5.994 8.690 8.624 1.00 93.19 86 LYS A O 1
ATOM 693 N N . LYS A 1 87 ? 6.685 6.671 9.330 1.00 93.44 87 LYS A N 1
ATOM 694 C CA . LYS A 1 87 ? 7.005 6.145 7.997 1.00 93.44 87 LYS A CA 1
ATOM 695 C C . LYS A 1 87 ? 5.726 6.020 7.147 1.00 93.44 87 LYS A C 1
ATOM 697 O O . LYS A 1 87 ? 4.824 5.261 7.513 1.00 93.44 87 LYS A O 1
ATOM 702 N N . PRO A 1 88 ? 5.624 6.705 5.989 1.00 90.25 88 PRO A N 1
ATOM 703 C CA . PRO A 1 88 ? 4.429 6.652 5.139 1.00 90.25 88 PRO A CA 1
ATOM 704 C C . PRO A 1 88 ? 4.061 5.234 4.692 1.00 90.25 88 PRO A C 1
ATOM 706 O O . PRO A 1 88 ? 2.883 4.884 4.677 1.00 90.25 88 PRO A O 1
ATOM 709 N N . ILE A 1 89 ? 5.067 4.401 4.404 1.00 91.94 89 ILE A N 1
ATOM 710 C CA . ILE A 1 89 ? 4.887 2.998 4.011 1.00 91.94 89 ILE A CA 1
ATOM 711 C C . ILE A 1 89 ? 4.160 2.181 5.087 1.00 91.94 89 ILE A C 1
ATOM 713 O O . ILE A 1 89 ? 3.259 1.408 4.777 1.00 91.94 89 ILE A O 1
ATOM 717 N N . VAL A 1 90 ? 4.478 2.411 6.365 1.00 92.94 90 VAL A N 1
ATOM 718 C CA . VAL A 1 90 ? 3.847 1.713 7.493 1.00 92.94 90 VAL A CA 1
ATOM 719 C C . VAL A 1 90 ? 2.395 2.161 7.644 1.00 92.94 90 VAL A C 1
ATOM 721 O O . VAL A 1 90 ? 1.508 1.323 7.800 1.00 92.94 90 VAL A O 1
ATOM 724 N N . ARG A 1 91 ? 2.121 3.470 7.526 1.00 91.12 91 ARG A N 1
ATOM 725 C CA . ARG A 1 91 ? 0.746 4.005 7.549 1.00 91.12 91 ARG A CA 1
ATOM 726 C C . ARG A 1 91 ? -0.108 3.440 6.422 1.00 91.12 91 ARG A C 1
ATOM 728 O O . ARG A 1 91 ? -1.239 3.027 6.678 1.00 91.12 91 ARG A O 1
ATOM 735 N N . ARG A 1 92 ? 0.425 3.403 5.197 1.00 91.06 92 ARG A N 1
ATOM 736 C CA . ARG A 1 92 ? -0.256 2.812 4.035 1.00 91.06 92 ARG A CA 1
ATOM 737 C C . ARG A 1 92 ? -0.499 1.320 4.240 1.00 91.06 92 ARG A C 1
ATOM 739 O O . ARG A 1 92 ? -1.627 0.875 4.066 1.00 91.06 92 ARG A O 1
ATOM 746 N N . GLY A 1 93 ? 0.512 0.580 4.696 1.00 93.25 93 GLY A N 1
ATOM 747 C CA . GLY A 1 93 ? 0.415 -0.853 4.977 1.00 93.25 93 GLY A CA 1
ATOM 748 C C . GLY A 1 93 ? -0.667 -1.188 5.998 1.00 93.25 93 GLY A C 1
ATOM 749 O O . GLY A 1 93 ? -1.555 -1.988 5.716 1.00 93.25 93 GLY A O 1
ATOM 750 N N . ILE A 1 94 ? -0.646 -0.524 7.156 1.00 91.19 94 ILE A N 1
ATOM 751 C CA . ILE A 1 94 ? -1.659 -0.719 8.201 1.00 91.19 94 ILE A CA 1
ATOM 752 C C . ILE A 1 94 ? -3.048 -0.330 7.691 1.00 91.19 94 ILE A C 1
ATOM 754 O O . ILE A 1 94 ? -4.002 -1.062 7.936 1.00 91.19 94 ILE A O 1
ATOM 758 N N . SER A 1 95 ? -3.170 0.777 6.954 1.00 91.44 95 SER A N 1
ATOM 759 C CA . SER A 1 95 ? -4.462 1.204 6.403 1.00 91.44 95 SER A CA 1
ATOM 760 C C . SER A 1 95 ? -5.036 0.166 5.440 1.00 91.44 95 SER A C 1
ATOM 762 O O . SER A 1 95 ? -6.186 -0.233 5.601 1.00 91.44 95 SER A O 1
ATOM 764 N N . ASN A 1 96 ? -4.222 -0.337 4.510 1.00 92.69 96 ASN A N 1
ATOM 765 C CA . ASN A 1 96 ? -4.628 -1.342 3.529 1.00 92.69 96 ASN A CA 1
ATOM 766 C C . ASN A 1 96 ? -5.018 -2.679 4.203 1.00 92.69 96 ASN A C 1
ATOM 768 O O . ASN A 1 96 ? -6.047 -3.278 3.878 1.00 92.69 96 ASN A O 1
ATOM 772 N N . ILE A 1 97 ? -4.256 -3.119 5.212 1.00 92.38 97 ILE A N 1
ATOM 773 C CA . ILE A 1 97 ? -4.569 -4.333 5.984 1.00 92.38 97 ILE A CA 1
ATOM 774 C C . ILE A 1 97 ? -5.879 -4.171 6.766 1.00 92.38 97 ILE A C 1
ATOM 776 O O . ILE A 1 97 ? -6.750 -5.035 6.685 1.00 92.38 97 ILE A O 1
ATOM 780 N N . LEU A 1 98 ? -6.041 -3.081 7.520 1.00 90.75 98 LEU A N 1
ATOM 781 C CA . LEU A 1 98 ? -7.234 -2.847 8.340 1.00 90.75 98 LEU A CA 1
ATOM 782 C C . LEU A 1 98 ? -8.493 -2.658 7.488 1.00 90.75 98 LEU A C 1
ATOM 784 O O . LEU A 1 98 ? -9.563 -3.138 7.865 1.00 90.75 98 LEU A O 1
ATOM 788 N N . GLU A 1 99 ? -8.369 -2.006 6.332 1.00 90.50 99 GLU A N 1
ATOM 789 C CA . GLU A 1 99 ? -9.442 -1.902 5.347 1.00 90.50 99 GLU A CA 1
ATOM 790 C C . GLU A 1 99 ? -9.833 -3.289 4.814 1.00 90.50 99 GLU A C 1
ATOM 792 O O . GLU A 1 99 ? -11.015 -3.647 4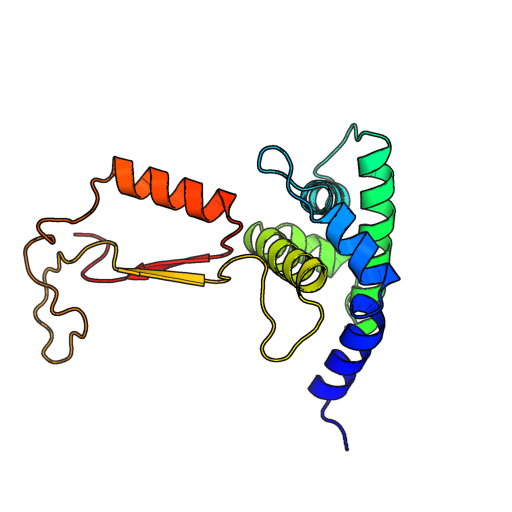.835 1.00 90.50 99 GLU A O 1
ATOM 797 N N . GLY A 1 100 ? -8.846 -4.114 4.449 1.00 91.81 100 GLY A N 1
ATOM 798 C CA . GLY A 1 100 ? -9.053 -5.501 4.029 1.00 91.81 100 GLY A CA 1
ATOM 799 C C . GLY A 1 100 ? -9.751 -6.346 5.098 1.00 91.81 100 GLY A C 1
ATOM 800 O O . GLY A 1 100 ? -10.726 -7.032 4.799 1.00 91.81 100 GLY A O 1
ATOM 801 N N . ILE A 1 101 ? -9.342 -6.238 6.365 1.00 91.25 101 ILE A N 1
ATOM 802 C CA . ILE A 1 101 ? -10.011 -6.917 7.489 1.00 91.25 101 ILE A CA 1
ATOM 803 C C . ILE A 1 101 ? -11.444 -6.405 7.670 1.00 91.25 101 ILE A C 1
ATOM 805 O O . ILE A 1 101 ? -12.355 -7.191 7.938 1.00 91.25 101 ILE A O 1
ATOM 809 N N . GLY A 1 102 ? -11.678 -5.104 7.491 1.00 89.75 102 GLY A N 1
ATOM 810 C CA . GLY A 1 102 ? -13.021 -4.540 7.473 1.00 89.75 102 GLY A CA 1
ATOM 811 C C . GLY A 1 102 ? -13.898 -5.263 6.450 1.00 89.75 102 GLY A C 1
ATOM 812 O O . GLY A 1 102 ? -14.923 -5.847 6.813 1.00 89.75 102 GLY A O 1
ATOM 813 N N . TYR A 1 103 ? -13.499 -5.274 5.179 1.00 90.25 103 TYR A N 1
ATOM 814 C CA . TYR A 1 103 ? -14.287 -5.875 4.099 1.00 90.25 103 TYR A CA 1
ATOM 815 C C . TYR A 1 103 ? -14.343 -7.402 4.180 1.00 90.25 103 TYR A C 1
ATOM 817 O O . TYR A 1 103 ? -15.433 -7.961 4.329 1.00 90.25 103 TYR A O 1
ATOM 825 N N . TYR A 1 104 ? -13.202 -8.074 4.177 1.00 91.56 104 TYR A N 1
ATOM 826 C CA . TYR A 1 104 ? -13.098 -9.525 4.019 1.00 91.56 104 TYR A CA 1
ATOM 827 C C . TYR A 1 104 ? -13.061 -10.279 5.353 1.00 91.56 104 TYR A C 1
ATOM 829 O O . TYR A 1 104 ? -13.510 -11.417 5.434 1.00 91.56 104 TYR A O 1
ATOM 837 N N . GLY A 1 105 ? -12.662 -9.618 6.440 1.00 90.38 105 GLY A N 1
ATOM 838 C CA . GLY A 1 105 ? -12.414 -10.263 7.729 1.00 90.38 105 GLY A CA 1
ATOM 839 C C . GLY A 1 105 ? -10.969 -10.744 7.869 1.00 90.38 105 GLY A C 1
ATOM 840 O O . GLY A 1 105 ? -10.131 -10.550 6.986 1.00 90.38 105 GLY A O 1
ATOM 841 N N . VAL A 1 106 ? -10.675 -11.355 9.017 1.00 90.00 106 VAL A N 1
ATOM 842 C CA . VAL A 1 106 ? -9.370 -11.974 9.282 1.00 90.00 106 VAL A CA 1
ATOM 843 C C . VAL A 1 106 ? -9.358 -13.368 8.660 1.00 90.00 106 VAL A C 1
ATOM 845 O O . VAL A 1 106 ? -10.116 -14.239 9.093 1.00 90.00 106 VAL A O 1
ATOM 848 N N . GLN A 1 107 ? -8.501 -13.582 7.663 1.00 88.38 107 GLN A N 1
ATOM 849 C CA . GLN A 1 107 ? -8.393 -14.848 6.934 1.00 88.38 107 GLN A CA 1
ATOM 850 C C . GLN A 1 107 ? -6.937 -15.199 6.607 1.00 88.38 107 GLN A C 1
ATOM 852 O O . GLN A 1 107 ? -6.042 -14.367 6.730 1.00 88.38 107 GLN A O 1
ATOM 857 N N . ARG A 1 108 ? -6.686 -16.461 6.245 1.00 87.69 108 ARG A N 1
ATOM 858 C CA . ARG A 1 108 ? -5.362 -16.963 5.848 1.00 87.69 108 ARG A CA 1
ATOM 859 C C . ARG A 1 108 ? -5.474 -17.566 4.433 1.00 87.69 108 ARG A C 1
ATOM 861 O O . ARG A 1 108 ? -6.259 -18.501 4.288 1.00 87.69 108 ARG A O 1
ATOM 868 N N . PRO A 1 109 ? -4.723 -17.078 3.422 1.00 89.56 109 PRO A N 1
ATOM 869 C CA . PRO A 1 109 ? -3.876 -15.878 3.450 1.00 89.56 109 PRO A CA 1
ATOM 870 C C . PRO A 1 109 ? -4.707 -14.602 3.661 1.00 89.56 109 PRO A C 1
ATOM 872 O O . PRO A 1 109 ? -5.881 -14.558 3.299 1.00 89.56 109 PRO A O 1
ATOM 875 N N . GLN A 1 110 ? -4.117 -13.568 4.268 1.00 90.19 110 GLN A N 1
ATOM 876 C CA . GLN A 1 110 ? -4.842 -12.323 4.527 1.00 90.19 110 GLN A CA 1
ATOM 877 C C . GLN A 1 110 ? -5.034 -11.540 3.227 1.00 90.19 110 GLN A C 1
ATOM 879 O O . GLN A 1 110 ? -4.064 -11.123 2.599 1.00 90.19 110 GLN A O 1
ATOM 884 N N . THR A 1 111 ? -6.290 -11.286 2.866 1.00 93.69 111 THR A N 1
ATOM 885 C CA . THR A 1 111 ? -6.631 -10.407 1.742 1.00 93.69 111 THR A CA 1
ATOM 886 C C . THR A 1 111 ? -6.657 -8.962 2.217 1.00 93.69 111 THR A C 1
ATOM 888 O O . THR A 1 111 ? -7.357 -8.610 3.172 1.00 93.69 111 THR A O 1
ATOM 891 N N . THR A 1 112 ? -5.853 -8.135 1.567 1.00 93.88 112 THR A N 1
ATOM 892 C CA . THR A 1 112 ? -5.767 -6.692 1.785 1.00 93.88 112 THR A CA 1
ATOM 893 C C . THR A 1 112 ? -6.787 -5.968 0.896 1.00 93.88 112 THR A C 1
ATOM 895 O O . THR A 1 112 ? -7.388 -6.575 0.011 1.00 93.88 112 THR A O 1
ATOM 898 N N . ALA A 1 113 ? -7.055 -4.688 1.150 1.00 91.94 113 ALA A N 1
ATOM 899 C CA . ALA A 1 113 ? -7.999 -3.910 0.340 1.00 91.94 113 ALA A CA 1
ATOM 900 C C . ALA A 1 113 ? -7.504 -3.671 -1.097 1.00 91.94 113 ALA A C 1
ATOM 902 O O . ALA A 1 113 ? -8.302 -3.668 -2.029 1.00 91.94 113 ALA A O 1
ATOM 903 N N . ALA A 1 114 ? -6.190 -3.535 -1.264 1.00 93.81 114 ALA A N 1
ATOM 904 C CA . ALA A 1 114 ? -5.490 -3.454 -2.542 1.00 93.81 114 ALA A CA 1
ATOM 905 C C . ALA A 1 114 ? -4.205 -4.296 -2.494 1.00 93.81 114 ALA A C 1
ATOM 907 O O . ALA A 1 114 ? -3.757 -4.634 -1.389 1.00 93.81 114 ALA A O 1
ATOM 908 N N . PRO A 1 115 ? -3.575 -4.620 -3.640 1.00 95.12 115 PRO A N 1
ATOM 909 C CA . PRO A 1 115 ? -2.285 -5.301 -3.656 1.00 95.12 115 PRO A CA 1
ATOM 910 C C . PRO A 1 115 ? -1.273 -4.612 -2.735 1.00 95.12 115 PRO A C 1
ATOM 912 O O . PRO A 1 115 ? -1.106 -3.392 -2.773 1.00 95.12 115 PRO A O 1
ATOM 915 N N . PHE A 1 116 ? -0.612 -5.386 -1.874 1.00 94.62 116 PHE A N 1
ATOM 916 C CA . PHE A 1 116 ? 0.388 -4.820 -0.968 1.00 94.62 116 PHE A CA 1
ATOM 917 C C . PHE A 1 116 ? 1.625 -4.356 -1.751 1.00 94.62 116 PHE A C 1
ATOM 919 O O . PHE A 1 116 ? 2.130 -3.260 -1.531 1.00 94.62 116 PHE A O 1
ATOM 926 N N . LEU A 1 117 ? 2.076 -5.171 -2.703 1.00 96.19 117 LEU A N 1
ATOM 927 C CA . LEU A 1 117 ? 3.187 -4.878 -3.599 1.00 96.19 117 LEU A CA 1
ATOM 928 C C . LEU A 1 117 ? 2.738 -5.123 -5.037 1.00 96.19 117 LEU A C 1
ATOM 930 O O . LEU A 1 117 ? 2.174 -6.177 -5.328 1.00 96.19 117 LEU A O 1
ATOM 934 N N . ILE A 1 118 ? 3.031 -4.176 -5.921 1.00 97.38 118 ILE A N 1
ATOM 935 C CA . ILE A 1 118 ? 3.033 -4.403 -7.365 1.00 97.38 118 ILE A CA 1
ATOM 936 C C . ILE A 1 118 ? 4.492 -4.531 -7.801 1.00 97.38 118 ILE A C 1
ATOM 938 O O . ILE A 1 118 ? 5.298 -3.641 -7.533 1.00 97.38 118 ILE A O 1
ATOM 942 N N . VAL A 1 119 ? 4.829 -5.638 -8.458 1.00 96.94 119 VAL A N 1
ATOM 943 C CA . VAL A 1 119 ? 6.066 -5.761 -9.236 1.00 96.94 119 VAL A CA 1
ATOM 944 C C . VAL A 1 119 ? 5.679 -5.452 -10.671 1.00 96.94 119 VAL A C 1
ATOM 946 O O . VAL A 1 119 ? 4.871 -6.173 -11.251 1.00 96.94 119 VAL A O 1
ATOM 949 N N . TRP A 1 120 ? 6.161 -4.329 -11.189 1.00 96.56 120 TRP A N 1
ATOM 950 C CA . TRP A 1 120 ? 5.725 -3.802 -12.470 1.00 96.56 120 TRP A CA 1
ATOM 951 C C . TRP A 1 120 ? 6.849 -3.865 -13.491 1.00 96.56 120 TRP A C 1
ATOM 953 O O . TRP A 1 120 ? 7.824 -3.119 -13.390 1.00 96.56 120 TRP A O 1
ATOM 963 N N . ASP A 1 121 ? 6.664 -4.723 -14.492 1.00 95.31 121 ASP A N 1
ATOM 964 C CA . ASP A 1 121 ? 7.458 -4.735 -15.717 1.00 95.31 121 ASP A CA 1
ATOM 965 C C . ASP A 1 121 ? 7.093 -3.507 -16.562 1.00 95.31 121 ASP A C 1
ATOM 967 O O . ASP A 1 121 ? 6.247 -3.557 -17.451 1.00 95.31 121 ASP A O 1
ATOM 971 N N . PHE A 1 122 ? 7.646 -2.356 -16.179 1.00 94.94 122 PHE A N 1
ATOM 972 C CA . PHE A 1 122 ? 7.247 -1.052 -16.716 1.00 94.94 122 PHE A CA 1
ATOM 973 C C . PHE A 1 122 ? 7.982 -0.693 -18.009 1.00 94.94 122 PHE A C 1
ATOM 975 O O . PHE A 1 122 ? 7.513 0.167 -18.748 1.00 94.94 122 PHE A O 1
ATOM 982 N N . THR A 1 123 ? 9.107 -1.360 -18.276 1.00 95.56 123 THR A N 1
ATOM 983 C CA . THR A 1 123 ? 9.827 -1.266 -19.542 1.00 95.56 123 THR A CA 1
ATOM 984 C C . THR A 1 123 ? 10.304 -2.631 -20.010 1.00 95.56 123 THR A C 1
ATOM 986 O O . THR A 1 123 ? 10.665 -3.477 -19.192 1.00 95.56 123 THR A O 1
ATOM 989 N N . LYS A 1 124 ? 10.351 -2.846 -21.328 1.00 96.31 124 LYS A N 1
ATOM 990 C CA . LYS A 1 124 ? 11.030 -4.001 -21.944 1.00 96.31 124 LYS A CA 1
ATOM 991 C C . LYS A 1 124 ? 12.455 -3.667 -22.407 1.00 96.31 124 LYS A C 1
ATOM 993 O O . LYS A 1 124 ? 13.210 -4.566 -22.797 1.00 96.31 124 LYS A O 1
ATOM 998 N N . GLN A 1 125 ? 12.843 -2.391 -22.361 1.00 97.06 125 GLN A N 1
ATOM 999 C CA . GLN A 1 125 ? 14.156 -1.931 -22.795 1.00 97.06 125 GLN A CA 1
ATOM 1000 C C . GLN A 1 125 ? 15.243 -2.362 -21.802 1.00 97.06 125 GLN A C 1
ATOM 1002 O O . GLN A 1 125 ? 15.146 -2.156 -20.599 1.00 97.06 125 GLN A O 1
ATOM 1007 N N . CYS A 1 126 ? 16.306 -2.980 -22.306 1.00 97.69 126 CYS A N 1
ATOM 1008 C CA . CYS A 1 126 ? 17.439 -3.460 -21.531 1.00 97.69 126 CYS A CA 1
ATOM 1009 C C . CYS A 1 126 ? 18.715 -3.437 -22.384 1.00 97.69 126 CYS A C 1
ATOM 1011 O O . CYS A 1 126 ? 18.714 -3.802 -23.562 1.00 97.69 126 CYS A O 1
ATOM 1013 N N . ASN A 1 127 ? 19.831 -3.040 -21.778 1.00 97.25 127 ASN A N 1
ATOM 1014 C CA . ASN A 1 127 ? 21.165 -3.070 -22.382 1.00 97.25 127 ASN A CA 1
ATOM 1015 C C . ASN A 1 127 ? 21.824 -4.465 -22.351 1.00 97.25 127 ASN A C 1
ATOM 1017 O O . ASN A 1 127 ? 22.880 -4.652 -22.959 1.00 97.25 127 ASN A O 1
ATOM 1021 N N . LEU A 1 128 ? 21.219 -5.447 -21.674 1.00 96.50 128 LEU A N 1
ATOM 1022 C CA . LEU A 1 128 ? 21.726 -6.815 -21.544 1.00 96.50 128 LEU A CA 1
ATOM 1023 C C . LEU A 1 128 ? 20.905 -7.826 -22.361 1.00 96.50 128 LEU A C 1
ATOM 1025 O O . LEU A 1 128 ? 19.833 -7.532 -22.883 1.00 96.50 128 LEU A O 1
ATOM 1029 N N . ARG A 1 129 ? 21.438 -9.048 -22.495 1.00 95.12 129 ARG A N 1
ATOM 1030 C CA . ARG A 1 129 ? 20.807 -10.185 -23.197 1.00 95.12 129 ARG A CA 1
ATOM 1031 C C . ARG A 1 129 ? 21.013 -11.484 -22.417 1.00 95.12 129 ARG A C 1
ATOM 1033 O O . ARG A 1 129 ? 21.673 -12.417 -22.877 1.00 95.12 129 ARG A O 1
ATOM 1040 N N . CYS A 1 130 ? 20.526 -11.506 -21.181 1.00 96.69 130 CYS A N 1
ATOM 1041 C CA . CYS A 1 130 ? 20.742 -12.618 -20.258 1.00 96.69 130 CYS A CA 1
ATOM 1042 C C . CYS A 1 130 ? 20.041 -13.895 -20.753 1.00 96.69 130 CYS A C 1
ATOM 1044 O O . CYS A 1 130 ? 18.854 -13.869 -21.065 1.00 96.69 130 CYS A O 1
ATOM 1046 N N . LYS A 1 131 ? 20.744 -15.039 -20.747 1.00 96.94 131 LYS A N 1
ATOM 1047 C CA . LYS A 1 131 ? 20.184 -16.343 -21.173 1.00 96.94 131 LYS A CA 1
ATOM 1048 C C . LYS A 1 131 ? 18.985 -16.808 -20.331 1.00 96.94 131 LYS A C 1
ATOM 1050 O O . LYS A 1 131 ? 18.206 -17.628 -20.793 1.00 96.94 131 LYS A O 1
ATOM 1055 N N . HIS A 1 132 ? 18.866 -16.307 -19.103 1.00 96.50 132 HIS A N 1
ATOM 1056 C CA . HIS A 1 132 ? 17.817 -16.641 -18.135 1.00 96.50 132 HIS A CA 1
ATOM 1057 C C . HIS A 1 132 ? 16.807 -15.490 -17.937 1.00 96.50 132 HIS A C 1
ATOM 1059 O O . HIS A 1 132 ? 16.177 -15.397 -16.886 1.00 96.50 132 HIS A O 1
ATOM 1065 N N . CYS A 1 133 ? 16.713 -14.545 -18.880 1.00 95.62 133 CYS A N 1
ATOM 1066 C CA . CYS A 1 133 ? 15.772 -13.427 -18.781 1.00 95.62 133 CYS A CA 1
ATOM 1067 C C . CYS A 1 133 ? 14.336 -13.929 -18.993 1.00 95.62 133 CYS A C 1
ATOM 1069 O O . CYS A 1 133 ? 13.999 -14.342 -20.101 1.00 95.62 133 CYS A O 1
ATOM 1071 N N . TYR A 1 134 ? 13.496 -13.878 -17.953 1.00 94.25 134 TYR A N 1
ATOM 1072 C CA . TYR A 1 134 ? 12.092 -14.290 -18.068 1.00 94.25 134 TYR A CA 1
ATOM 1073 C C . TYR A 1 134 ? 11.281 -13.329 -18.952 1.00 94.25 134 TYR A C 1
ATOM 1075 O O . TYR A 1 134 ? 10.398 -13.772 -19.677 1.00 94.25 134 TYR A O 1
ATOM 1083 N N . GLU A 1 135 ? 11.617 -12.034 -18.927 1.00 93.25 135 GLU A N 1
ATOM 1084 C CA . GLU A 1 135 ? 10.931 -10.990 -19.698 1.00 93.25 135 GLU A CA 1
ATOM 1085 C C . GLU A 1 135 ? 11.272 -11.048 -21.198 1.00 93.25 135 GLU A C 1
ATOM 1087 O O . GLU A 1 135 ? 10.562 -10.503 -22.047 1.00 93.25 135 GLU A O 1
ATOM 1092 N N . ASN A 1 136 ? 12.376 -11.718 -21.557 1.00 94.31 136 ASN A N 1
ATOM 1093 C CA . ASN A 1 136 ? 12.973 -11.629 -22.891 1.00 94.31 136 ASN A CA 1
ATOM 1094 C C . ASN A 1 136 ? 13.167 -10.154 -23.312 1.00 94.31 136 ASN A C 1
ATOM 1096 O O . ASN A 1 136 ? 12.799 -9.739 -24.416 1.00 94.31 136 ASN A O 1
ATOM 1100 N N . ALA A 1 137 ? 13.683 -9.352 -22.375 1.00 96.50 137 ALA A N 1
ATOM 1101 C CA . ALA A 1 137 ? 13.983 -7.941 -22.567 1.00 96.50 137 ALA A CA 1
ATOM 1102 C C . ALA A 1 137 ? 15.107 -7.752 -23.596 1.00 96.50 137 ALA A C 1
ATOM 1104 O O . ALA A 1 137 ? 15.937 -8.639 -23.827 1.00 96.50 137 ALA A O 1
ATOM 1105 N N . GLY A 1 138 ? 15.142 -6.584 -24.231 1.00 95.31 138 GLY A N 1
ATOM 1106 C CA . GLY A 1 138 ? 16.091 -6.314 -25.305 1.00 95.31 138 GLY A CA 1
ATOM 1107 C C . GLY A 1 138 ? 16.337 -4.827 -25.513 1.00 95.31 138 GLY A C 1
ATOM 1108 O O . GLY A 1 138 ? 15.801 -4.002 -24.790 1.00 95.31 138 GLY A O 1
ATOM 1109 N N . PRO A 1 139 ? 17.116 -4.437 -26.530 1.00 95.94 139 PRO A N 1
ATOM 1110 C CA . PRO A 1 139 ? 17.590 -3.058 -26.680 1.00 95.94 139 PRO A CA 1
ATOM 1111 C C . PRO A 1 139 ? 16.503 -2.046 -27.071 1.00 95.94 139 PRO A C 1
ATOM 1113 O O . PRO A 1 139 ? 16.824 -0.893 -27.337 1.00 95.94 139 PRO A O 1
ATOM 1116 N N . LYS A 1 140 ? 15.246 -2.474 -27.200 1.00 95.00 140 LYS A N 1
ATOM 1117 C CA . LYS A 1 140 ? 14.126 -1.636 -27.620 1.00 95.00 140 LYS A CA 1
ATOM 1118 C C . LYS A 1 140 ? 12.973 -1.786 -26.625 1.00 95.00 140 LYS A C 1
ATOM 1120 O O . LYS A 1 140 ? 12.780 -2.903 -26.138 1.00 95.00 140 LYS A O 1
ATOM 1125 N N . PRO A 1 141 ? 12.212 -0.711 -26.376 1.00 94.94 141 PRO A N 1
ATOM 1126 C CA . PRO A 1 141 ? 10.981 -0.791 -25.601 1.00 94.94 141 PRO A CA 1
ATOM 1127 C C . PRO A 1 141 ? 9.941 -1.653 -26.326 1.00 94.94 141 PRO A C 1
ATOM 1129 O O . PRO A 1 141 ? 10.063 -1.925 -27.532 1.00 94.94 141 PRO A O 1
ATOM 1132 N N . ALA A 1 142 ? 8.917 -2.092 -25.597 1.00 94.12 142 ALA A N 1
ATOM 1133 C CA . ALA A 1 142 ? 7.772 -2.753 -26.212 1.00 94.12 142 ALA A CA 1
ATOM 1134 C C . ALA A 1 142 ? 6.989 -1.749 -27.089 1.00 94.12 142 ALA A C 1
ATOM 1136 O O . ALA A 1 142 ? 6.951 -0.558 -26.780 1.00 94.12 142 ALA A O 1
ATOM 1137 N N . PRO A 1 143 ? 6.382 -2.185 -28.209 1.00 94.19 143 PRO A N 1
ATOM 1138 C CA . PRO A 1 143 ? 5.652 -1.278 -29.101 1.00 94.19 143 PRO A CA 1
ATOM 1139 C C . PRO A 1 143 ? 4.406 -0.655 -28.450 1.00 94.19 143 PRO A C 1
ATOM 1141 O O . PRO A 1 143 ? 3.940 0.386 -28.903 1.00 94.19 143 PRO A O 1
ATOM 1144 N N . ASP A 1 144 ? 3.875 -1.299 -27.416 1.00 94.25 144 ASP A N 1
ATOM 1145 C CA . ASP A 1 144 ? 2.705 -0.930 -26.620 1.00 94.25 144 ASP A CA 1
ATOM 1146 C C . ASP A 1 144 ? 3.073 -0.498 -25.187 1.00 94.25 144 ASP A C 1
ATOM 1148 O O . ASP A 1 144 ? 2.216 -0.448 -24.306 1.00 94.25 144 ASP A O 1
ATOM 1152 N N . GLU A 1 145 ? 4.350 -0.186 -24.943 1.00 94.88 145 GLU A N 1
ATOM 1153 C CA . GLU A 1 145 ? 4.826 0.322 -23.657 1.00 94.88 145 GLU A CA 1
ATOM 1154 C C . GLU A 1 145 ? 4.171 1.672 -23.324 1.00 94.88 145 GLU A C 1
ATOM 1156 O O . GLU A 1 145 ? 4.000 2.527 -24.197 1.00 94.88 145 GLU A O 1
ATOM 1161 N N . LEU A 1 146 ? 3.809 1.875 -22.051 1.00 96.38 146 LEU A N 1
ATOM 1162 C CA . LEU A 1 146 ? 3.214 3.137 -21.617 1.00 96.38 146 LEU A CA 1
ATOM 1163 C C . LEU A 1 146 ? 4.192 4.292 -21.834 1.00 96.38 146 LEU A C 1
ATOM 1165 O O . LEU A 1 146 ? 5.375 4.213 -21.500 1.00 96.38 146 LEU A O 1
ATOM 1169 N N . THR A 1 147 ? 3.672 5.426 -22.291 1.00 95.69 147 THR A N 1
ATOM 1170 C CA . THR A 1 147 ? 4.420 6.682 -22.237 1.00 95.69 147 THR A CA 1
ATOM 1171 C C . THR A 1 147 ? 4.708 7.068 -20.784 1.00 95.69 147 THR A C 1
ATOM 1173 O O . THR A 1 147 ? 3.983 6.691 -19.862 1.00 95.69 147 THR A O 1
ATOM 1176 N N . THR A 1 148 ? 5.723 7.903 -20.548 1.00 94.75 148 THR A N 1
ATOM 1177 C CA . THR A 1 148 ? 6.043 8.395 -19.195 1.00 94.75 148 THR A CA 1
ATOM 1178 C C . THR A 1 148 ? 4.839 9.037 -18.498 1.00 94.75 148 THR A C 1
ATOM 1180 O O . THR A 1 148 ? 4.653 8.870 -17.294 1.00 94.75 148 THR A O 1
ATOM 1183 N N . GLU A 1 149 ? 4.001 9.758 -19.244 1.00 97.75 149 GLU A N 1
ATOM 1184 C CA . GLU A 1 149 ? 2.813 10.410 -18.691 1.00 97.75 149 GLU A CA 1
ATOM 1185 C C . GLU A 1 149 ? 1.706 9.408 -18.345 1.00 97.75 149 GLU A C 1
ATOM 1187 O O . GLU A 1 149 ? 1.037 9.565 -17.327 1.00 97.75 149 GLU A O 1
ATOM 1192 N N . GLU A 1 150 ? 1.525 8.353 -19.141 1.00 97.94 150 GLU A N 1
ATOM 1193 C CA . GLU A 1 150 ? 0.642 7.234 -18.789 1.00 97.94 150 GLU A CA 1
ATOM 1194 C C . GLU A 1 150 ? 1.162 6.477 -17.571 1.00 97.94 150 GLU A C 1
ATOM 1196 O O . GLU A 1 150 ? 0.387 6.161 -16.671 1.00 97.94 150 GLU A O 1
ATOM 1201 N N . GLY A 1 151 ? 2.475 6.257 -17.493 1.00 96.94 151 GLY A N 1
ATOM 1202 C CA . GLY A 1 151 ? 3.082 5.567 -16.367 1.00 96.94 151 GLY A CA 1
ATOM 1203 C C . GLY A 1 151 ? 2.929 6.329 -15.048 1.00 96.94 151 GLY A C 1
ATOM 1204 O O . GLY A 1 151 ? 2.594 5.732 -14.027 1.00 96.94 151 GLY A O 1
ATOM 1205 N N . LYS A 1 152 ? 3.078 7.660 -15.062 1.00 97.38 152 LYS A N 1
ATOM 1206 C CA . LYS A 1 152 ? 2.788 8.507 -13.891 1.00 97.38 152 LYS A CA 1
ATOM 1207 C C . LYS A 1 152 ? 1.321 8.417 -13.473 1.00 97.38 152 LYS A C 1
ATOM 1209 O O . LYS A 1 152 ? 1.052 8.254 -12.287 1.00 97.38 152 LYS A O 1
ATOM 1214 N N . ARG A 1 153 ? 0.386 8.447 -14.432 1.00 98.06 153 ARG A N 1
ATOM 1215 C CA . ARG A 1 153 ? -1.047 8.270 -14.139 1.00 98.06 153 ARG A CA 1
ATOM 1216 C C . ARG A 1 153 ? -1.337 6.907 -13.513 1.00 98.06 153 ARG A C 1
ATOM 1218 O O . ARG A 1 153 ? -2.071 6.846 -12.535 1.00 98.06 153 ARG A O 1
ATOM 1225 N N . ALA A 1 154 ? -0.707 5.838 -14.000 1.00 97.12 154 ALA A N 1
ATOM 1226 C CA . ALA A 1 154 ? -0.829 4.516 -13.390 1.00 97.12 154 ALA A CA 1
ATOM 1227 C C . ALA A 1 154 ? -0.323 4.505 -11.933 1.00 97.12 154 ALA A C 1
ATOM 1229 O O . ALA A 1 154 ? -0.969 3.929 -11.061 1.00 97.12 154 ALA A O 1
ATOM 1230 N N . ILE A 1 155 ? 0.787 5.192 -11.630 1.00 96.75 155 ILE A N 1
ATOM 1231 C CA . ILE A 1 155 ? 1.294 5.331 -10.252 1.00 96.75 155 ILE A CA 1
ATOM 1232 C C . ILE A 1 155 ? 0.289 6.068 -9.356 1.00 96.75 155 ILE A C 1
ATOM 1234 O O . ILE A 1 155 ? 0.077 5.648 -8.212 1.00 96.75 155 ILE A O 1
ATOM 1238 N N . ASP A 1 156 ? -0.337 7.133 -9.861 1.00 95.50 156 ASP A N 1
ATOM 1239 C CA . ASP A 1 156 ? -1.386 7.857 -9.137 1.00 95.50 156 ASP A CA 1
ATOM 1240 C C . ASP A 1 156 ? -2.590 6.942 -8.861 1.00 95.50 156 ASP A C 1
ATOM 1242 O O . ASP A 1 156 ? -3.049 6.852 -7.721 1.00 95.50 156 ASP A O 1
ATOM 1246 N N . GLU A 1 157 ? -3.031 6.167 -9.856 1.00 94.88 157 GLU A N 1
ATOM 1247 C CA . GLU A 1 157 ? -4.100 5.174 -9.704 1.00 94.88 157 GLU A CA 1
ATOM 1248 C C . GLU A 1 157 ? -3.742 4.083 -8.681 1.00 94.88 157 GLU A C 1
ATOM 1250 O O . GLU A 1 157 ? -4.575 3.711 -7.851 1.00 94.88 157 GLU A O 1
ATOM 1255 N N . PHE A 1 158 ? -2.496 3.597 -8.661 1.00 94.94 158 PHE A N 1
ATOM 1256 C CA . PHE A 1 158 ? -2.031 2.631 -7.659 1.00 94.94 158 PHE A CA 1
ATOM 1257 C C . PHE A 1 158 ? -2.079 3.224 -6.246 1.00 94.94 158 PHE A C 1
ATOM 1259 O O . PHE A 1 158 ? -2.537 2.570 -5.300 1.00 94.94 158 PHE A O 1
ATOM 1266 N N . ALA A 1 159 ? -1.637 4.472 -6.082 1.00 90.94 159 ALA A N 1
ATOM 1267 C CA . ALA A 1 159 ? -1.693 5.169 -4.802 1.00 90.94 159 ALA A CA 1
ATOM 1268 C C . ALA A 1 159 ? -3.146 5.379 -4.330 1.00 90.94 159 ALA A C 1
ATOM 1270 O O . ALA A 1 159 ? -3.464 5.125 -3.158 1.00 90.94 159 ALA A O 1
ATOM 1271 N N . ASP A 1 160 ? -4.039 5.761 -5.243 1.00 90.00 160 ASP A N 1
ATOM 1272 C CA . ASP A 1 160 ? -5.469 5.964 -4.996 1.00 90.00 160 ASP A CA 1
ATOM 1273 C C . ASP A 1 160 ? -6.237 4.659 -4.754 1.00 90.00 160 ASP A C 1
ATOM 1275 O O . ASP A 1 160 ? -7.224 4.651 -4.011 1.00 90.00 160 ASP A O 1
ATOM 1279 N N . ALA A 1 161 ? -5.755 3.534 -5.280 1.00 89.88 161 ALA A N 1
ATOM 1280 C CA . ALA A 1 161 ? -6.245 2.206 -4.927 1.00 89.88 161 ALA A CA 1
ATOM 1281 C C . ALA A 1 161 ? -5.783 1.770 -3.523 1.00 89.88 161 ALA A C 1
ATOM 1283 O O . ALA A 1 161 ? -6.438 0.951 -2.886 1.00 89.88 161 ALA A O 1
ATOM 1284 N N . GLY A 1 162 ? -4.694 2.343 -3.000 1.00 90.06 162 GLY A N 1
ATOM 1285 C CA . GLY A 1 162 ? -4.130 1.991 -1.692 1.00 90.06 162 GLY A CA 1
ATOM 1286 C C . GLY A 1 162 ? -2.984 0.980 -1.758 1.00 90.06 162 GLY A C 1
ATOM 1287 O O . GLY A 1 162 ? -2.666 0.346 -0.745 1.00 90.06 162 GLY A O 1
ATOM 1288 N N . VAL A 1 163 ? -2.346 0.834 -2.924 1.00 94.69 163 VAL A N 1
ATOM 1289 C CA . VAL A 1 163 ? -1.124 0.038 -3.083 1.00 94.69 163 VAL A CA 1
ATOM 1290 C C . VAL A 1 163 ? -0.039 0.587 -2.158 1.00 94.69 163 VAL A C 1
ATOM 1292 O O . VAL A 1 163 ? 0.158 1.800 -2.021 1.00 94.69 163 VAL A O 1
ATOM 1295 N N . VAL A 1 164 ? 0.642 -0.321 -1.460 1.00 95.00 164 VAL A N 1
ATOM 1296 C CA . VAL A 1 164 ? 1.574 0.049 -0.389 1.00 95.00 164 VAL A CA 1
ATOM 1297 C C . VAL A 1 164 ? 2.964 0.281 -0.967 1.00 95.00 164 VAL A C 1
ATOM 1299 O O . VAL A 1 164 ? 3.571 1.313 -0.683 1.00 95.00 164 VAL A O 1
ATOM 1302 N N . ALA A 1 165 ? 3.431 -0.641 -1.806 1.00 95.50 165 ALA A N 1
ATOM 1303 C CA . ALA A 1 165 ? 4.741 -0.601 -2.434 1.00 95.50 165 ALA A CA 1
ATOM 1304 C C . ALA A 1 165 ? 4.662 -0.885 -3.940 1.00 95.50 165 ALA A C 1
ATOM 1306 O O . ALA A 1 165 ? 3.812 -1.645 -4.406 1.00 95.50 165 ALA A O 1
ATOM 1307 N N . LEU A 1 166 ? 5.600 -0.299 -4.676 1.00 96.19 166 LEU A N 1
ATOM 1308 C CA . LEU A 1 166 ? 5.820 -0.534 -6.096 1.00 96.19 166 LEU A CA 1
ATOM 1309 C C . LEU A 1 166 ? 7.288 -0.916 -6.286 1.00 96.19 166 LEU A C 1
ATOM 1311 O O . LEU A 1 166 ? 8.169 -0.249 -5.744 1.00 96.19 166 LEU A O 1
ATOM 1315 N N . SER A 1 167 ? 7.538 -1.985 -7.033 1.00 95.94 167 SER A N 1
ATOM 1316 C CA . SER A 1 167 ? 8.869 -2.402 -7.464 1.00 95.94 167 SER A CA 1
ATOM 1317 C C . SER A 1 167 ? 8.930 -2.318 -8.977 1.00 95.94 167 SER A C 1
ATOM 1319 O O . SER A 1 167 ? 8.120 -2.950 -9.653 1.00 95.94 167 SER A O 1
ATOM 1321 N N . PHE A 1 168 ? 9.889 -1.561 -9.500 1.00 95.56 168 PHE A N 1
ATOM 1322 C CA . PHE A 1 168 ? 10.159 -1.526 -10.932 1.00 95.56 168 PHE A CA 1
ATOM 1323 C C . PHE A 1 168 ? 10.907 -2.786 -11.358 1.00 95.56 168 PHE A C 1
ATOM 1325 O O . PHE A 1 168 ? 11.815 -3.243 -10.664 1.00 95.56 168 PHE A O 1
ATOM 1332 N N . SER A 1 169 ? 10.468 -3.353 -12.471 1.00 94.38 169 SER A N 1
ATOM 1333 C CA . SER A 1 169 ? 10.921 -4.615 -13.038 1.00 94.38 169 SER A CA 1
ATOM 1334 C C . SER A 1 169 ? 10.833 -4.539 -14.573 1.00 94.38 169 SER A C 1
ATOM 1336 O O . SER A 1 169 ? 10.556 -3.470 -15.126 1.00 94.38 169 SER A O 1
ATOM 1338 N N . GLY A 1 170 ? 11.074 -5.654 -15.259 1.00 94.88 170 GLY A N 1
ATOM 1339 C CA . GLY A 1 170 ? 10.974 -5.799 -16.709 1.00 94.88 170 GLY A CA 1
ATOM 1340 C C . GLY A 1 170 ? 12.359 -5.912 -17.335 1.00 94.88 170 GLY A C 1
ATOM 1341 O O . GLY A 1 170 ? 13.059 -6.911 -17.155 1.00 94.88 170 GLY A O 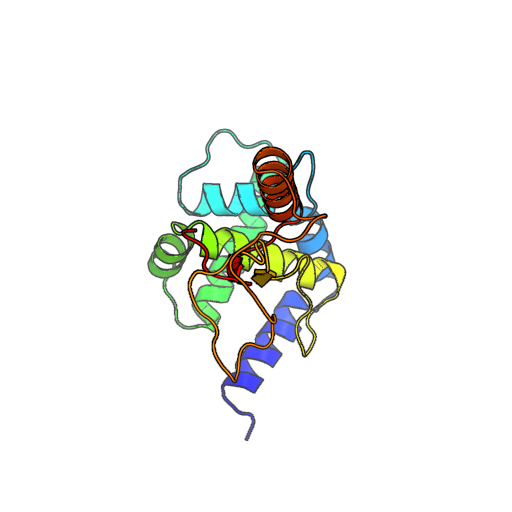1
ATOM 1342 N N . GLY A 1 171 ? 12.747 -4.882 -18.081 1.00 96.00 171 GLY A N 1
ATOM 1343 C CA . GLY A 1 171 ? 14.091 -4.668 -18.601 1.00 96.00 171 GLY A CA 1
ATOM 1344 C C . GLY A 1 171 ? 15.030 -4.031 -17.571 1.00 96.00 171 GLY A C 1
ATOM 1345 O O . GLY A 1 171 ? 15.042 -4.413 -16.404 1.00 96.00 171 GLY A O 1
ATOM 1346 N N . GLU A 1 172 ? 15.850 -3.077 -18.010 1.00 95.38 172 GLU A N 1
ATOM 1347 C CA . GLU A 1 172 ? 16.719 -2.285 -17.133 1.00 95.38 172 GLU A CA 1
ATOM 1348 C C . GLU A 1 172 ? 16.014 -0.967 -16.769 1.00 95.38 172 GLU A C 1
ATOM 1350 O O . GLU A 1 172 ? 15.831 -0.131 -17.653 1.00 95.38 172 GLU A O 1
ATOM 1355 N N . PRO A 1 173 ? 15.638 -0.737 -15.496 1.00 92.25 173 PRO A N 1
ATOM 1356 C CA . PRO A 1 173 ? 14.837 0.425 -15.106 1.00 92.25 173 PRO A CA 1
ATOM 1357 C C . PRO A 1 173 ? 15.455 1.808 -15.359 1.00 92.25 173 PRO A C 1
ATOM 1359 O O . PRO A 1 173 ? 14.751 2.811 -15.251 1.00 92.25 173 PRO A O 1
ATOM 1362 N N . LEU A 1 174 ? 16.765 1.884 -15.604 1.00 92.06 174 LEU A N 1
ATOM 1363 C CA . LEU A 1 174 ? 17.492 3.141 -15.820 1.00 92.06 174 LEU A CA 1
ATOM 1364 C C . LEU A 1 174 ? 17.828 3.423 -17.297 1.00 92.06 174 LEU A C 1
ATOM 1366 O O . LEU A 1 174 ? 18.545 4.389 -17.569 1.00 92.06 174 LEU A O 1
ATOM 1370 N N . MET A 1 175 ? 17.365 2.576 -18.222 1.00 88.25 175 MET A N 1
ATOM 1371 C CA . MET A 1 175 ? 17.509 2.752 -19.677 1.00 88.25 175 MET A CA 1
ATOM 1372 C C . MET A 1 175 ? 16.375 3.583 -20.274 1.00 88.25 175 MET A C 1
ATOM 1374 O O . MET A 1 175 ? 16.638 4.180 -21.345 1.00 88.25 175 MET A O 1
#

Secondary structure (DSSP, 8-state):
---HHHHHHHHHHHHHSSHHHHHHHHHHH-EETTEEHHHHHHHHHTT---S--HHHHHHHHHHHHHHHHHHHHTT--HHHHHHHHHSHHHHHHHHHHHHHHHHH-S-SSPPPSS-SEEEEEEE-B-S---TT-SS--BSS--TTPPPHHHHHHHHHHHHHHT--EEEEEES-TT-

pLDDT: mean 89.88, std 6.86, range [49.84, 98.06]

Radius of gyration: 20.03 Å; chains: 1; bounding box: 41×47×54 Å